Protein AF-A5ZQI6-F1 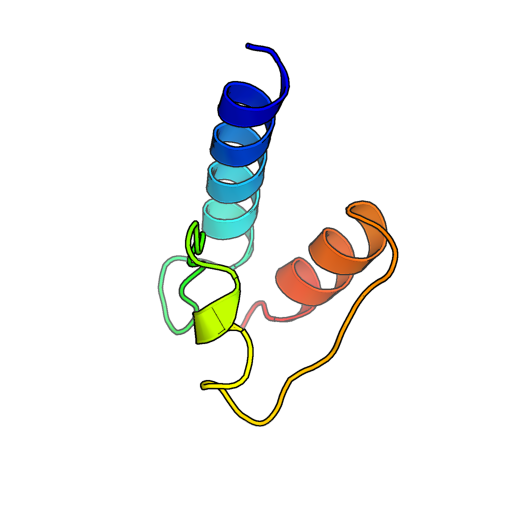(afdb_monomer_lite)

pLDDT: mean 83.09, std 9.65, range [51.47, 94.94]

Structure (mmCIF, N/CA/C/O backbone):
data_AF-A5ZQI6-F1
#
_entry.id   AF-A5ZQI6-F1
#
loop_
_atom_site.group_PDB
_atom_site.id
_atom_site.type_symbol
_atom_site.label_atom_id
_atom_site.label_alt_id
_atom_site.label_comp_id
_atom_site.label_asym_id
_atom_site.label_entity_id
_atom_site.label_seq_id
_atom_site.pdbx_PDB_ins_code
_atom_site.Cartn_x
_atom_site.Cartn_y
_atom_site.Cartn_z
_atom_site.occupancy
_atom_site.B_iso_or_equiv
_atom_site.auth_seq_id
_atom_site.auth_comp_id
_atom_site.auth_asym_id
_atom_site.auth_atom_id
_atom_site.pdbx_PDB_model_num
ATOM 1 N N . MET A 1 1 ? 17.794 1.464 -9.502 1.00 51.47 1 MET A N 1
ATOM 2 C CA . MET A 1 1 ? 17.514 0.940 -8.138 1.00 51.47 1 MET A CA 1
ATOM 3 C C . MET A 1 1 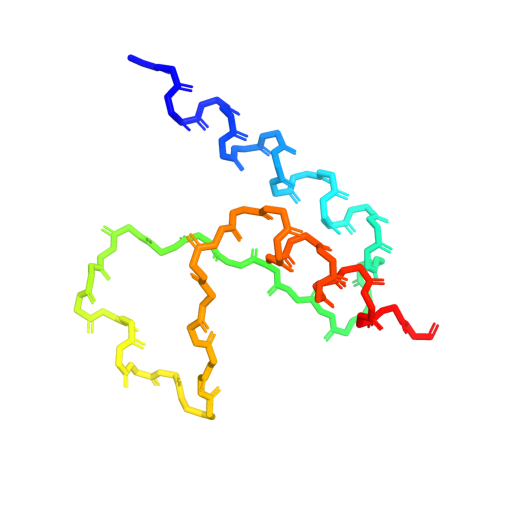? 16.458 1.750 -7.365 1.00 51.47 1 MET A C 1
ATOM 5 O O . MET A 1 1 ? 16.145 1.400 -6.237 1.00 51.47 1 MET A O 1
ATOM 9 N N . THR A 1 2 ? 15.859 2.786 -7.961 1.00 60.34 2 THR A N 1
ATOM 10 C CA . THR A 1 2 ? 14.975 3.752 -7.279 1.00 60.34 2 THR A CA 1
ATOM 11 C C . THR A 1 2 ? 13.571 3.213 -6.964 1.00 60.34 2 THR A C 1
ATOM 13 O O . THR A 1 2 ? 13.010 3.540 -5.927 1.00 60.34 2 THR A O 1
ATOM 16 N N . HIS A 1 3 ? 13.026 2.326 -7.805 1.00 69.94 3 HIS A N 1
ATOM 17 C CA . HIS A 1 3 ? 11.638 1.852 -7.679 1.00 69.94 3 HIS A CA 1
ATOM 18 C C . HIS A 1 3 ? 11.407 0.880 -6.509 1.00 69.94 3 HIS A C 1
ATOM 20 O O . HIS A 1 3 ? 10.361 0.918 -5.871 1.00 69.94 3 HIS A O 1
ATOM 26 N N . GLY A 1 4 ? 12.385 0.025 -6.186 1.00 79.25 4 GLY A N 1
ATOM 27 C CA . GLY A 1 4 ? 12.228 -0.966 -5.115 1.00 79.25 4 GLY A CA 1
ATOM 28 C C . GLY A 1 4 ? 12.159 -0.338 -3.721 1.00 79.25 4 GLY A C 1
ATOM 29 O O . GLY A 1 4 ? 11.338 -0.743 -2.903 1.00 79.25 4 GLY A O 1
ATOM 30 N N . LYS A 1 5 ? 12.989 0.682 -3.461 1.00 86.38 5 LYS A N 1
ATOM 31 C CA . LYS A 1 5 ? 12.992 1.399 -2.179 1.00 86.38 5 LYS A CA 1
ATOM 32 C C . LYS A 1 5 ? 11.678 2.157 -1.966 1.00 86.38 5 LYS A C 1
ATOM 34 O O . LYS A 1 5 ? 11.064 1.990 -0.916 1.00 86.38 5 LYS A O 1
ATOM 39 N N . HIS A 1 6 ? 11.227 2.885 -2.991 1.00 89.38 6 HIS A N 1
ATOM 40 C CA . HIS A 1 6 ? 9.951 3.607 -2.981 1.00 89.38 6 HIS A CA 1
ATOM 41 C C . HIS A 1 6 ? 8.768 2.679 -2.677 1.00 89.38 6 HIS A C 1
ATOM 43 O O . HIS A 1 6 ? 7.989 2.938 -1.766 1.00 89.38 6 HIS A O 1
ATOM 49 N N . LEU A 1 7 ? 8.688 1.526 -3.352 1.00 87.94 7 LEU A N 1
ATOM 50 C CA . LEU A 1 7 ? 7.605 0.561 -3.138 1.00 87.94 7 LEU A CA 1
ATOM 51 C C . LEU A 1 7 ? 7.566 0.012 -1.700 1.00 87.94 7 LEU A C 1
ATOM 53 O O . LEU A 1 7 ? 6.492 -0.193 -1.129 1.00 87.94 7 LEU A O 1
ATOM 57 N N . VAL A 1 8 ? 8.733 -0.234 -1.099 1.00 88.69 8 VAL A N 1
ATOM 58 C CA . VAL A 1 8 ? 8.828 -0.701 0.293 1.00 88.69 8 VAL A CA 1
ATOM 59 C C . VAL A 1 8 ? 8.373 0.381 1.271 1.00 88.69 8 VAL A C 1
ATOM 61 O O . VAL A 1 8 ? 7.684 0.063 2.244 1.00 88.69 8 VAL A O 1
ATOM 64 N N . GLU A 1 9 ? 8.745 1.638 1.033 1.00 91.25 9 GLU A N 1
ATOM 65 C CA . GLU A 1 9 ? 8.327 2.784 1.849 1.00 91.25 9 GLU A CA 1
ATOM 66 C C . GLU A 1 9 ? 6.810 2.993 1.756 1.00 91.25 9 GLU A C 1
ATOM 68 O O . GLU A 1 9 ? 6.135 2.958 2.788 1.00 91.25 9 GLU A O 1
ATOM 73 N N . LEU A 1 10 ? 6.260 3.026 0.540 1.00 91.69 10 LEU A N 1
ATOM 74 C CA . LEU A 1 10 ? 4.821 3.114 0.283 1.00 91.69 10 LEU A CA 1
ATOM 75 C C . LEU A 1 10 ? 4.031 2.016 1.010 1.00 91.69 10 LEU A C 1
ATOM 77 O O . LEU A 1 10 ? 3.068 2.290 1.731 1.00 91.69 10 LEU A O 1
ATOM 81 N N . LYS A 1 11 ? 4.456 0.752 0.880 1.00 90.44 11 LYS A N 1
ATOM 82 C CA . LYS A 1 11 ? 3.808 -0.375 1.567 1.00 90.44 11 LYS A CA 1
ATOM 83 C C . LYS A 1 11 ? 3.825 -0.193 3.088 1.00 90.44 11 LYS A C 1
ATOM 85 O O . LYS A 1 11 ? 2.838 -0.504 3.757 1.00 90.44 11 LYS A O 1
ATOM 90 N N . ARG A 1 12 ? 4.948 0.261 3.658 1.00 90.50 12 ARG A N 1
ATOM 91 C CA . ARG A 1 12 ? 5.076 0.480 5.110 1.00 90.50 12 ARG A CA 1
ATOM 92 C C . ARG A 1 12 ? 4.124 1.568 5.594 1.00 90.50 12 ARG A C 1
ATOM 94 O O . ARG A 1 12 ? 3.513 1.388 6.645 1.00 90.50 12 ARG A O 1
ATOM 101 N N . GLU A 1 13 ? 3.992 2.661 4.853 1.00 91.81 13 GLU A N 1
ATOM 102 C CA . GLU A 1 13 ? 3.062 3.745 5.183 1.00 91.81 13 GLU A CA 1
ATOM 103 C C . GLU A 1 13 ? 1.609 3.281 5.143 1.00 91.81 13 GLU A C 1
ATOM 105 O O . GLU A 1 13 ? 0.859 3.513 6.092 1.00 91.81 13 GLU A O 1
ATOM 110 N N . LEU A 1 14 ? 1.223 2.562 4.090 1.00 91.38 14 LEU A N 1
ATOM 111 C CA . LEU A 1 14 ? -0.144 2.076 3.947 1.00 91.38 14 LEU A CA 1
ATOM 112 C C . LEU A 1 14 ? -0.507 1.035 5.009 1.00 91.38 14 LEU A C 1
ATOM 114 O O . LEU A 1 14 ? -1.573 1.143 5.60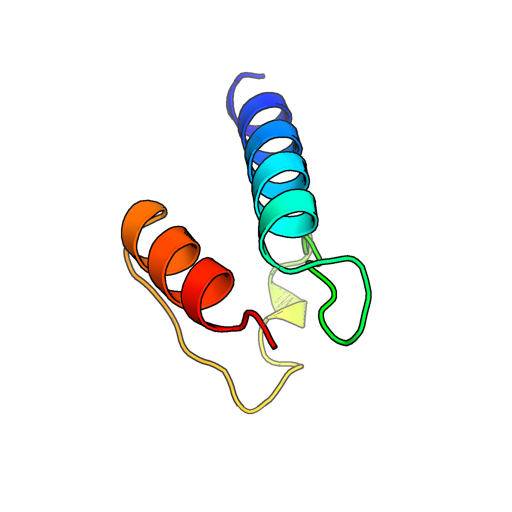7 1.00 91.38 14 LEU A O 1
ATOM 118 N N . ASN A 1 15 ? 0.395 0.100 5.328 1.00 89.38 15 ASN A N 1
ATOM 119 C CA . ASN A 1 15 ? 0.182 -0.860 6.418 1.00 89.38 15 ASN A CA 1
ATOM 120 C C . ASN A 1 15 ? -0.031 -0.167 7.773 1.00 89.38 15 ASN A C 1
ATOM 122 O O . ASN A 1 15 ? -0.867 -0.600 8.563 1.00 89.38 15 ASN A O 1
ATOM 126 N N . LYS A 1 16 ? 0.703 0.922 8.048 1.00 88.31 16 LYS A N 1
ATOM 127 C CA . LYS A 1 16 ? 0.473 1.736 9.252 1.00 88.31 16 LYS A CA 1
ATOM 128 C C . LYS A 1 16 ? -0.897 2.413 9.220 1.00 88.31 16 LYS A C 1
ATOM 130 O O . LYS A 1 16 ? -1.541 2.495 10.260 1.00 88.31 16 LYS A O 1
ATOM 135 N N . ALA A 1 17 ? -1.326 2.895 8.054 1.00 88.44 17 ALA A N 1
ATOM 136 C CA . ALA A 1 17 ? -2.569 3.644 7.906 1.00 88.44 17 ALA A CA 1
ATOM 137 C C . ALA A 1 17 ? -3.827 2.777 8.060 1.00 88.44 17 ALA A C 1
ATOM 139 O O . ALA A 1 17 ? -4.790 3.238 8.664 1.00 88.44 17 ALA A O 1
ATOM 140 N N . VAL A 1 18 ? -3.830 1.547 7.538 1.00 86.06 18 VAL A N 1
ATOM 141 C CA . VAL A 1 18 ? -5.010 0.656 7.585 1.00 86.06 18 VAL A CA 1
ATOM 142 C C . VAL A 1 18 ? -5.108 -0.179 8.860 1.00 86.06 18 VAL A C 1
ATOM 144 O O . VAL A 1 18 ? -6.150 -0.761 9.138 1.00 86.06 18 VAL A O 1
ATOM 147 N N . GLY A 1 19 ? -4.041 -0.210 9.660 1.00 75.88 19 GLY A N 1
ATOM 148 C CA . GLY A 1 19 ? -3.955 -1.050 10.847 1.00 75.88 19 GLY A CA 1
ATOM 149 C C . GLY A 1 19 ? -3.749 -2.525 10.492 1.00 75.88 19 GLY A C 1
ATOM 150 O O . GLY A 1 19 ? -4.263 -3.051 9.513 1.00 75.88 19 GLY A O 1
ATOM 151 N N . TYR A 1 20 ? -2.990 -3.239 11.321 1.00 68.06 20 TYR A N 1
ATOM 152 C CA . TYR A 1 20 ? -2.632 -4.647 11.088 1.00 68.06 20 TYR A CA 1
ATOM 153 C C . TYR A 1 20 ? -3.799 -5.644 11.260 1.00 68.06 20 TYR A C 1
ATOM 155 O O . TYR A 1 20 ? -3.564 -6.847 11.357 1.00 68.06 20 TYR A O 1
ATOM 163 N N . LYS A 1 21 ? -5.050 -5.176 11.359 1.00 68.25 21 LYS A N 1
ATOM 164 C CA . LYS A 1 21 ? -6.223 -6.015 11.633 1.00 68.25 21 LYS A CA 1
ATOM 165 C C . LYS A 1 21 ? -7.196 -5.949 10.456 1.00 68.25 21 LYS A C 1
ATOM 167 O O . LYS A 1 21 ? -7.900 -4.964 10.300 1.00 68.25 21 LYS A O 1
ATOM 172 N N . GLY A 1 22 ? -7.235 -7.016 9.658 1.00 78.56 22 GLY A N 1
ATOM 173 C CA . GLY A 1 22 ? -8.242 -7.232 8.609 1.00 78.56 22 GLY A CA 1
ATOM 174 C C . GLY A 1 22 ? -7.798 -6.920 7.177 1.00 78.56 22 GLY A C 1
ATOM 175 O O . GLY A 1 22 ? -8.443 -7.393 6.248 1.00 78.56 22 GLY A O 1
ATOM 176 N N . ILE A 1 23 ? -6.690 -6.195 6.977 1.00 85.81 23 ILE A N 1
ATOM 177 C CA . ILE A 1 23 ? -6.184 -5.823 5.643 1.00 85.81 23 ILE A CA 1
ATOM 178 C C . ILE A 1 23 ? -4.711 -6.213 5.511 1.00 85.81 23 ILE A C 1
ATOM 180 O O . ILE A 1 23 ? -3.893 -5.900 6.376 1.00 85.81 23 ILE A O 1
ATOM 184 N N . GLN A 1 24 ? -4.362 -6.872 4.403 1.00 85.12 24 GLN A N 1
ATOM 185 C CA . GLN A 1 24 ? -2.989 -7.246 4.069 1.00 85.12 24 GLN A CA 1
ATOM 186 C C . GLN A 1 24 ? -2.604 -6.702 2.692 1.00 85.12 24 GLN A C 1
ATOM 188 O O . GLN A 1 24 ? -3.221 -7.036 1.685 1.00 85.12 24 GLN A O 1
ATOM 193 N N . LEU A 1 25 ? -1.523 -5.919 2.638 1.00 88.44 25 LEU A N 1
ATOM 194 C CA . LEU A 1 25 ? -0.957 -5.421 1.385 1.00 88.44 25 LEU A CA 1
ATOM 195 C C . LEU A 1 25 ? 0.154 -6.348 0.884 1.00 88.44 25 LEU A C 1
ATOM 197 O O . LEU A 1 25 ? 1.200 -6.513 1.530 1.00 88.44 25 LEU A O 1
ATOM 201 N N . VAL A 1 26 ? -0.065 -6.933 -0.293 1.00 84.88 26 VAL A N 1
ATOM 202 C CA . VAL A 1 26 ? 0.868 -7.844 -0.964 1.00 84.88 26 VAL A CA 1
ATOM 203 C C . VAL A 1 26 ? 1.473 -7.189 -2.203 1.00 84.88 26 VAL A C 1
ATOM 205 O O . VAL A 1 26 ? 0.786 -6.553 -2.991 1.00 84.88 26 VAL A O 1
ATOM 208 N N . THR A 1 27 ? 2.785 -7.341 -2.375 1.00 85.94 27 THR A N 1
ATOM 209 C CA . THR A 1 27 ? 3.504 -6.942 -3.591 1.00 85.94 27 THR A CA 1
ATOM 210 C C . THR A 1 27 ? 3.768 -8.189 -4.416 1.00 85.94 27 THR A C 1
ATOM 212 O O . THR A 1 27 ? 4.478 -9.086 -3.956 1.00 85.94 27 THR A O 1
ATOM 215 N N . ILE A 1 28 ? 3.202 -8.250 -5.616 1.00 80.56 28 ILE A N 1
ATOM 216 C CA . ILE A 1 28 ? 3.318 -9.395 -6.520 1.00 80.56 28 ILE A CA 1
ATOM 217 C C . ILE A 1 28 ? 4.365 -9.062 -7.584 1.00 80.56 28 ILE A C 1
ATOM 219 O O . ILE A 1 28 ? 4.279 -8.028 -8.237 1.00 80.56 28 ILE A O 1
ATOM 223 N N . SER A 1 29 ? 5.368 -9.924 -7.750 1.00 79.44 29 SER A N 1
ATOM 224 C CA . SER A 1 29 ? 6.435 -9.757 -8.750 1.00 79.44 29 SER A CA 1
ATOM 225 C C . SER A 1 29 ? 6.190 -10.531 -10.047 1.00 79.44 29 SER A C 1
ATOM 227 O O . SER A 1 29 ? 6.888 -10.305 -11.031 1.00 79.44 29 SER A O 1
ATOM 229 N N . ARG A 1 30 ? 5.225 -11.460 -10.051 1.00 82.25 30 ARG A N 1
ATOM 230 C CA . ARG A 1 30 ? 4.872 -12.302 -11.200 1.00 82.25 30 ARG A CA 1
ATOM 231 C C . ARG A 1 30 ? 3.569 -11.803 -11.830 1.00 82.25 30 ARG A C 1
ATOM 233 O O . ARG A 1 30 ? 2.518 -12.026 -11.232 1.00 82.25 30 ARG A O 1
ATOM 240 N N . PRO A 1 31 ? 3.603 -11.178 -13.022 1.00 70.94 31 PRO A N 1
ATOM 241 C CA . PRO A 1 31 ? 2.411 -10.587 -13.628 1.00 70.94 31 PRO A CA 1
ATOM 242 C C . PRO A 1 31 ? 1.279 -11.575 -13.923 1.00 70.94 31 PRO A C 1
ATOM 244 O O . PRO A 1 31 ? 0.111 -11.208 -13.910 1.00 70.94 31 PRO A O 1
ATOM 247 N N . THR A 1 32 ? 1.601 -12.850 -14.136 1.00 77.44 32 THR A N 1
ATOM 248 C CA . THR A 1 32 ? 0.598 -13.897 -14.379 1.00 77.44 32 THR A CA 1
ATOM 249 C C . THR A 1 32 ? -0.373 -14.081 -13.210 1.00 77.44 32 THR A C 1
ATOM 251 O O . THR A 1 32 ? -1.492 -14.521 -13.432 1.00 77.44 32 THR A O 1
ATOM 254 N N . ALA A 1 33 ? 0.016 -13.686 -11.991 1.00 75.25 33 ALA A N 1
ATOM 255 C CA . ALA A 1 33 ? -0.809 -13.821 -10.794 1.00 75.25 33 ALA A CA 1
ATOM 256 C C . ALA A 1 33 ? -1.831 -12.681 -10.606 1.00 75.25 33 ALA A C 1
ATOM 258 O O . ALA A 1 33 ? -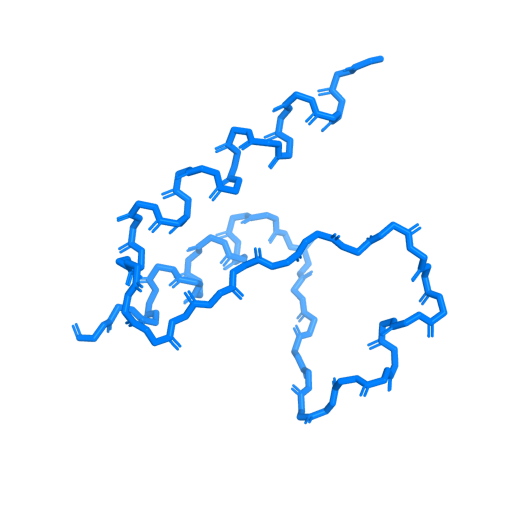2.675 -12.773 -9.718 1.00 75.25 33 ALA A O 1
ATOM 259 N N . TYR A 1 34 ? -1.798 -11.611 -11.418 1.00 68.62 34 TYR A N 1
ATOM 260 C CA . TYR A 1 34 ? -2.774 -10.515 -11.292 1.00 68.62 34 TYR A CA 1
ATOM 261 C C . TYR A 1 34 ? -4.217 -10.981 -11.538 1.00 68.62 34 TYR A C 1
ATOM 263 O O . TYR A 1 34 ? -5.135 -10.476 -10.902 1.00 68.62 34 TYR A O 1
ATOM 271 N N . GLY A 1 35 ? -4.418 -11.954 -12.432 1.00 69.88 35 GLY A N 1
ATOM 272 C CA . GLY A 1 35 ? -5.745 -12.473 -12.781 1.00 69.88 35 GLY A CA 1
ATOM 273 C C . GLY A 1 35 ? -6.305 -13.517 -11.812 1.00 69.88 35 GLY A C 1
ATOM 274 O O . GLY A 1 35 ? -7.449 -13.929 -11.971 1.00 69.88 35 GLY A O 1
ATOM 275 N N . GLU A 1 36 ? -5.523 -13.958 -10.823 1.00 73.62 36 GLU A N 1
ATOM 276 C CA . GLU A 1 36 ? -5.909 -15.048 -9.914 1.00 73.62 36 GLU A CA 1
ATOM 277 C C . GLU A 1 36 ? -6.788 -14.569 -8.741 1.00 73.62 36 GLU A C 1
ATOM 279 O O . GLU A 1 36 ? -7.360 -15.390 -8.025 1.00 73.62 36 GLU A O 1
ATOM 284 N N . TYR A 1 37 ? -6.943 -13.250 -8.555 1.00 70.69 37 TYR A N 1
ATOM 285 C CA . TYR A 1 37 ? -7.672 -12.656 -7.430 1.00 70.69 37 TYR A CA 1
ATOM 286 C C . TYR A 1 37 ? -8.862 -11.811 -7.910 1.00 70.69 37 TYR A C 1
ATOM 288 O O . TYR A 1 37 ? -8.688 -10.677 -8.350 1.00 70.69 37 TYR A O 1
ATOM 296 N N . ALA A 1 38 ? -10.082 -12.347 -7.795 1.00 76.00 38 ALA A N 1
ATOM 297 C CA . ALA A 1 38 ? -11.329 -11.624 -8.054 1.00 76.00 38 ALA A CA 1
ATOM 298 C C . ALA A 1 38 ? -12.152 -11.450 -6.761 1.00 76.00 38 ALA A C 1
ATOM 300 O O . ALA A 1 38 ? -12.166 -12.366 -5.933 1.00 76.00 38 ALA A O 1
ATOM 301 N N . PRO A 1 39 ? -12.879 -10.326 -6.591 1.00 84.81 39 PRO A N 1
ATOM 302 C CA . PRO A 1 39 ? -12.967 -9.166 -7.490 1.00 84.81 39 PRO A CA 1
ATOM 303 C C . PRO A 1 39 ? -11.732 -8.249 -7.412 1.00 84.81 39 PRO A C 1
ATOM 305 O O . PRO A 1 39 ? -11.126 -8.108 -6.352 1.00 84.81 39 PRO A O 1
ATOM 308 N N . TYR A 1 40 ? -11.385 -7.596 -8.527 1.00 83.06 40 TYR A N 1
ATOM 309 C CA . TYR A 1 40 ? -10.298 -6.613 -8.601 1.00 83.06 40 TYR A CA 1
ATOM 310 C C . TYR A 1 40 ? -10.801 -5.249 -9.086 1.00 83.06 40 TYR A C 1
ATOM 312 O O . TYR A 1 40 ? -11.793 -5.145 -9.805 1.00 83.06 40 TYR A O 1
ATOM 320 N N . HIS A 1 41 ? -10.076 -4.201 -8.704 1.00 86.00 41 HIS A N 1
ATOM 321 C CA . HIS A 1 41 ? -10.271 -2.836 -9.173 1.00 86.00 41 HIS A CA 1
ATOM 322 C C . HIS A 1 41 ? -8.901 -2.261 -9.536 1.00 86.00 41 HIS A C 1
ATOM 324 O O . HIS A 1 41 ? -8.006 -2.214 -8.690 1.00 86.00 41 HIS A O 1
ATOM 330 N N . PHE A 1 42 ? -8.724 -1.892 -10.804 1.00 87.94 42 PHE A N 1
ATOM 331 C CA . PHE A 1 42 ? -7.514 -1.225 -11.271 1.00 87.94 42 PHE A CA 1
ATOM 332 C C . PHE A 1 42 ? -7.610 0.272 -10.997 1.00 87.94 42 PHE A C 1
ATOM 334 O O . PHE A 1 42 ? -8.686 0.851 -11.102 1.00 87.94 42 PHE A O 1
ATOM 341 N N . VAL A 1 43 ? -6.472 0.865 -10.656 1.00 90.62 43 VAL A N 1
ATOM 342 C CA . VAL A 1 43 ? -6.310 2.293 -10.378 1.00 90.62 43 VAL A CA 1
ATOM 343 C C . VAL A 1 43 ? -5.170 2.815 -11.233 1.00 90.62 43 VAL A C 1
ATOM 345 O O . VAL A 1 43 ? -4.188 2.098 -11.458 1.00 90.62 43 VAL A O 1
ATOM 348 N N . ASP A 1 44 ? -5.287 4.053 -11.695 1.00 91.25 44 ASP A N 1
ATOM 349 C CA . ASP A 1 44 ? -4.351 4.611 -12.675 1.00 91.25 44 ASP A CA 1
ATOM 350 C C . ASP A 1 44 ? -3.162 5.311 -12.008 1.00 91.25 44 ASP A C 1
ATOM 352 O O . ASP A 1 44 ? -2.103 5.487 -12.615 1.00 91.25 44 ASP A O 1
ATOM 356 N N . THR A 1 45 ? -3.311 5.711 -10.739 1.00 93.75 45 THR A N 1
ATOM 357 C CA . THR A 1 45 ? -2.280 6.467 -10.018 1.00 93.75 45 THR A CA 1
ATOM 358 C C . THR A 1 45 ? -2.006 5.920 -8.622 1.00 93.75 45 THR A C 1
ATOM 360 O O . THR A 1 45 ? -2.883 5.405 -7.928 1.00 93.75 45 THR A O 1
ATOM 363 N N . GLU A 1 46 ? -0.768 6.105 -8.156 1.00 91.50 46 GLU A N 1
ATOM 364 C CA . GLU A 1 46 ? -0.400 5.782 -6.776 1.00 91.50 46 GLU A CA 1
ATOM 365 C C . GLU A 1 46 ? -1.227 6.593 -5.763 1.00 91.50 46 GLU A C 1
ATOM 367 O O . GLU A 1 46 ? -1.619 6.071 -4.724 1.00 91.50 46 GLU A O 1
ATOM 372 N N . GLN A 1 47 ? -1.545 7.855 -6.068 1.00 93.69 47 GLN A N 1
ATOM 373 C CA . GLN A 1 47 ? -2.336 8.715 -5.184 1.00 93.69 47 GLN A CA 1
ATOM 374 C C . GLN A 1 47 ? -3.772 8.201 -5.001 1.00 93.69 47 GLN A C 1
ATOM 376 O O . GLN A 1 47 ? -4.302 8.212 -3.883 1.00 93.69 47 GLN A O 1
ATOM 381 N N . GLU A 1 48 ? -4.389 7.723 -6.080 1.00 94.94 48 GLU A N 1
ATOM 382 C CA . GLU A 1 48 ? -5.698 7.072 -6.042 1.00 94.94 48 GLU A CA 1
ATOM 383 C C . GLU A 1 48 ? -5.641 5.791 -5.204 1.00 94.94 48 GLU A C 1
ATOM 385 O O . GLU A 1 48 ? -6.429 5.634 -4.268 1.00 94.94 48 GLU A O 1
ATOM 390 N N . PHE A 1 49 ? -4.637 4.937 -5.448 1.00 92.94 49 PHE A N 1
ATOM 391 C CA . PHE A 1 49 ? -4.412 3.728 -4.654 1.00 92.94 49 PHE A CA 1
ATOM 392 C C . PHE A 1 49 ? -4.300 4.039 -3.157 1.00 92.94 49 PHE A C 1
ATOM 394 O O . PHE A 1 49 ? -4.975 3.423 -2.329 1.00 92.94 49 PHE A O 1
ATOM 401 N N . GLN A 1 50 ? -3.478 5.029 -2.795 1.00 93.06 50 GLN A N 1
ATOM 402 C CA . GLN A 1 50 ? -3.308 5.434 -1.404 1.00 93.06 50 GLN A CA 1
ATOM 403 C C . GLN A 1 50 ? -4.620 5.924 -0.785 1.00 93.06 50 GLN A C 1
ATOM 405 O O . GLN A 1 50 ? -4.896 5.602 0.370 1.00 93.06 50 GLN A O 1
ATOM 410 N N . THR A 1 51 ? -5.410 6.705 -1.524 1.00 93.62 51 THR A N 1
ATOM 411 C CA . THR A 1 51 ? -6.698 7.234 -1.053 1.00 93.62 51 THR A CA 1
ATOM 412 C C . THR A 1 51 ? -7.673 6.103 -0.752 1.00 93.62 51 THR A C 1
ATOM 414 O O . THR A 1 51 ? -8.229 6.058 0.346 1.00 93.62 51 THR A O 1
ATOM 417 N N . LEU A 1 52 ? -7.813 5.152 -1.680 1.00 91.81 52 LEU A N 1
ATOM 418 C CA . LEU A 1 52 ? -8.697 4.000 -1.518 1.00 91.81 52 LEU A CA 1
ATOM 419 C C . LEU A 1 52 ? -8.269 3.129 -0.341 1.00 91.81 52 LEU A C 1
ATOM 421 O O . LEU A 1 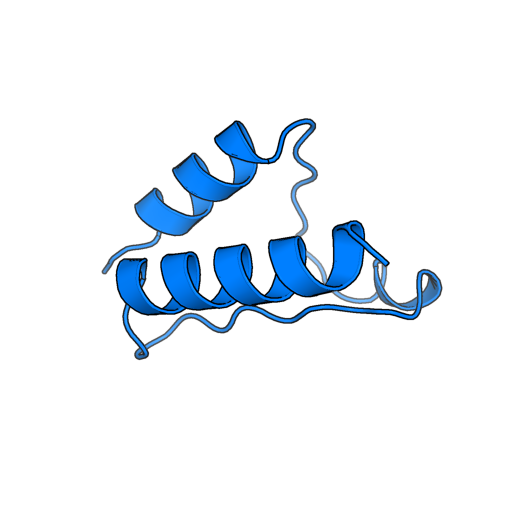52 ? -9.074 2.875 0.550 1.00 91.81 52 LEU A O 1
ATOM 425 N N . VAL A 1 53 ? -6.991 2.742 -0.278 1.00 90.19 53 VAL A N 1
ATOM 426 C CA . VAL A 1 53 ? -6.467 1.895 0.804 1.00 90.19 53 VAL A CA 1
ATOM 427 C C . VAL A 1 53 ? -6.640 2.574 2.162 1.00 90.19 53 VAL A C 1
ATOM 429 O O . VAL A 1 53 ? -7.118 1.946 3.101 1.00 90.19 53 VAL A O 1
ATOM 432 N N . LYS A 1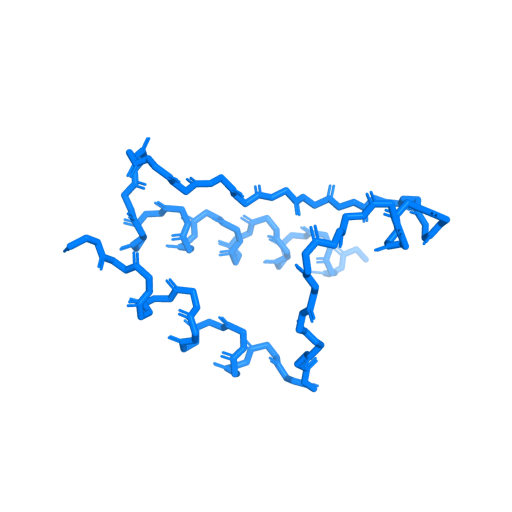 54 ? -6.339 3.874 2.278 1.00 89.81 54 LYS A N 1
ATOM 433 C CA . LYS A 1 54 ? -6.573 4.641 3.516 1.00 89.81 54 LYS A CA 1
ATOM 434 C C . LYS A 1 54 ? -8.063 4.773 3.855 1.00 89.81 54 LYS A C 1
ATOM 436 O O . LYS A 1 54 ? -8.373 5.021 5.017 1.00 89.81 54 LYS A O 1
ATOM 441 N N . GLY A 1 55 ? -8.969 4.653 2.888 1.00 88.44 55 GLY A N 1
ATOM 442 C CA . GLY A 1 55 ? -10.416 4.606 3.109 1.00 88.44 55 GLY A CA 1
ATOM 443 C C . GLY A 1 55 ? -10.909 3.274 3.679 1.00 88.44 55 GLY A C 1
ATOM 444 O O . GLY A 1 55 ? -11.968 3.247 4.289 1.00 88.44 55 GLY A O 1
ATOM 445 N N . LEU A 1 56 ? -10.125 2.195 3.558 1.00 85.44 56 LEU A N 1
ATOM 446 C CA . LEU A 1 56 ? -10.451 0.870 4.103 1.00 85.44 56 LEU A CA 1
ATOM 447 C C . LEU A 1 56 ? -10.218 0.750 5.620 1.00 85.44 56 LEU A C 1
ATOM 449 O O . LEU A 1 56 ? -10.315 -0.343 6.170 1.00 85.44 56 LEU A O 1
ATOM 453 N N . ARG A 1 57 ? -9.865 1.848 6.302 1.00 75.06 57 ARG A N 1
ATOM 454 C CA . ARG A 1 57 ? -9.741 1.865 7.764 1.00 75.06 57 ARG A CA 1
ATOM 455 C C . ARG A 1 57 ? -11.048 1.352 8.400 1.00 75.06 57 ARG A C 1
ATOM 457 O O . ARG A 1 57 ? -12.110 1.766 7.937 1.00 75.06 57 ARG A O 1
ATOM 464 N N . PRO A 1 58 ? -10.976 0.466 9.411 1.00 62.84 58 PRO A N 1
ATOM 465 C CA . PRO A 1 58 ? -12.158 0.033 10.151 1.00 62.84 58 PRO A CA 1
ATOM 466 C C . PRO A 1 58 ? -12.820 1.187 10.912 1.00 62.84 58 PRO A C 1
ATOM 468 O O . PRO A 1 58 ? -12.114 2.172 11.242 1.00 62.84 58 PRO A O 1
#

Organism: NCBI:txid411459

Radius of gyration: 12.16 Å; chains: 1; bounding box: 30×24×26 Å

Sequence (58 aa):
MTHGKHLVELKRELNKAVGYKGIQLVTISRPTAYGEYAPYHFVDTEQEFQTLVKGLRP

Secondary structure (DSSP, 8-state):
-HHHHHHHHHHHHHHHHH-TTT--------GGGGGGSSS----S-HHHHHHHHHHT--

InterPro domains:
  IPR046564 Protein of unknown function DUF6718 [PF20476] (1-54)

Foldseek 3Di:
DPVVVVVVVLLVVLCVLQDPPPDDDDDDPDPVCPVVDPPDDDDDDPVVVSVVSSVNRD